Protein AF-A0A524N8F6-F1 (afdb_monomer_lite)

Structure (mmCIF, N/CA/C/O backbone):
data_AF-A0A524N8F6-F1
#
_entry.id   AF-A0A524N8F6-F1
#
loop_
_atom_site.group_PDB
_atom_site.id
_atom_site.type_symbol
_atom_site.label_atom_id
_atom_site.label_alt_id
_atom_site.label_comp_id
_atom_site.label_asym_id
_atom_site.label_entity_id
_atom_site.label_seq_id
_atom_site.pdbx_PDB_ins_code
_atom_site.Cartn_x
_atom_site.Cartn_y
_atom_site.Cartn_z
_atom_site.occupancy
_atom_site.B_iso_or_equiv
_atom_site.auth_seq_id
_atom_site.auth_comp_id
_atom_site.auth_asym_id
_atom_site.auth_atom_id
_atom_site.pdbx_PDB_model_num
ATOM 1 N N . MET A 1 1 ? -13.548 10.280 9.009 1.00 52.97 1 MET A N 1
ATOM 2 C CA . MET A 1 1 ? -12.077 10.451 8.965 1.00 52.97 1 MET A CA 1
ATOM 3 C C . MET A 1 1 ? -11.572 9.743 7.714 1.00 52.97 1 MET A C 1
ATOM 5 O O . MET A 1 1 ? -12.041 8.645 7.451 1.00 52.97 1 MET A O 1
ATOM 9 N N . ASN A 1 2 ? -10.731 10.390 6.902 1.00 73.69 2 ASN A N 1
ATOM 10 C CA . ASN A 1 2 ? -10.418 9.954 5.535 1.00 73.69 2 ASN A CA 1
ATOM 11 C C . ASN A 1 2 ? -9.249 8.952 5.501 1.00 73.69 2 ASN A C 1
ATOM 13 O O . ASN A 1 2 ? -8.123 9.311 5.840 1.00 73.69 2 ASN A O 1
ATOM 17 N N . LEU A 1 3 ? -9.511 7.716 5.062 1.00 71.88 3 LEU A N 1
ATOM 18 C CA . LEU A 1 3 ? -8.507 6.656 4.882 1.00 71.88 3 LEU A CA 1
ATOM 19 C C . LEU A 1 3 ? -7.321 7.132 4.025 1.00 71.88 3 LEU A C 1
ATOM 21 O O . LEU A 1 3 ? -6.173 6.928 4.406 1.00 71.88 3 LEU A O 1
ATOM 25 N N . CYS A 1 4 ? -7.590 7.850 2.930 1.00 74.94 4 CYS A N 1
ATOM 26 C CA . CYS A 1 4 ? -6.554 8.396 2.049 1.00 74.94 4 CYS A CA 1
ATOM 27 C C . CYS A 1 4 ? -5.581 9.338 2.765 1.00 74.94 4 CYS A C 1
ATOM 29 O O . CYS A 1 4 ? -4.381 9.249 2.537 1.00 74.94 4 CYS A O 1
ATOM 31 N N . GLN A 1 5 ? -6.065 10.200 3.663 1.00 77.31 5 GLN A N 1
ATOM 32 C CA . GLN A 1 5 ?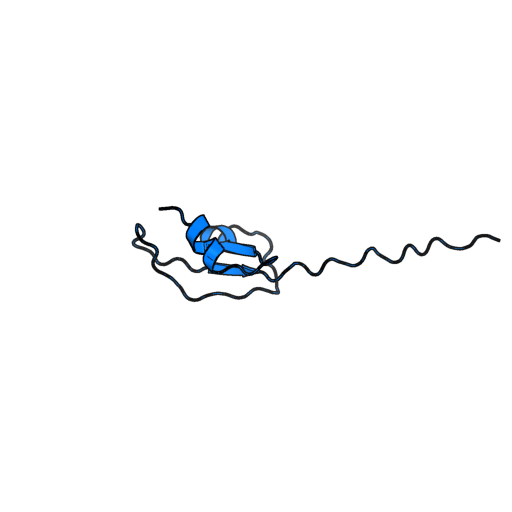 -5.202 11.148 4.374 1.00 77.31 5 GLN A CA 1
ATOM 33 C C . GLN A 1 5 ? -4.213 10.431 5.300 1.00 77.31 5 GLN A C 1
ATOM 35 O O . GLN A 1 5 ? -3.071 10.852 5.430 1.00 77.31 5 GLN A O 1
ATOM 40 N N . ARG A 1 6 ? -4.640 9.331 5.928 1.00 78.81 6 ARG A N 1
ATOM 41 C CA . ARG A 1 6 ? -3.768 8.483 6.753 1.00 78.81 6 ARG A CA 1
ATOM 42 C C . ARG A 1 6 ? -2.760 7.726 5.895 1.00 78.81 6 ARG A C 1
ATOM 44 O O . ARG A 1 6 ? -1.592 7.682 6.249 1.00 78.81 6 ARG A O 1
ATOM 51 N N . LEU A 1 7 ? -3.195 7.186 4.756 1.00 80.12 7 LEU A N 1
ATOM 52 C CA . LEU A 1 7 ? -2.312 6.476 3.826 1.00 80.12 7 LEU A CA 1
ATOM 53 C C . LEU A 1 7 ? -1.196 7.375 3.278 1.00 80.12 7 LEU A C 1
ATOM 55 O O . LEU A 1 7 ? -0.058 6.932 3.175 1.00 80.12 7 LEU A O 1
ATOM 59 N N . GLN A 1 8 ? -1.497 8.649 3.012 1.00 79.88 8 GLN A N 1
ATOM 60 C CA . GLN A 1 8 ? -0.508 9.630 2.554 1.00 79.88 8 GLN A CA 1
ATOM 61 C C . GLN A 1 8 ? 0.611 9.894 3.572 1.00 79.88 8 GLN A C 1
ATOM 63 O O . GLN A 1 8 ? 1.692 10.297 3.166 1.00 79.88 8 GLN A O 1
ATOM 68 N N . GLN A 1 9 ? 0.400 9.636 4.869 1.00 81.81 9 GLN A N 1
ATOM 69 C CA . GLN A 1 9 ? 1.457 9.780 5.880 1.00 81.81 9 GLN A CA 1
ATOM 70 C C . GLN A 1 9 ? 2.523 8.677 5.791 1.00 81.81 9 GLN A C 1
ATOM 72 O O . GLN A 1 9 ? 3.615 8.860 6.318 1.00 81.81 9 GLN A O 1
ATOM 77 N N . PHE A 1 10 ? 2.217 7.549 5.140 1.00 79.19 10 PHE A N 1
ATOM 78 C CA . PHE A 1 10 ? 3.164 6.449 4.910 1.00 79.19 10 PHE A CA 1
ATOM 79 C C . PHE A 1 10 ? 3.874 6.541 3.557 1.00 79.19 10 PHE A C 1
ATOM 81 O O . PHE A 1 10 ? 4.752 5.730 3.273 1.00 79.19 10 PHE A O 1
ATOM 88 N N . ALA A 1 11 ? 3.466 7.480 2.703 1.00 81.50 11 ALA A N 1
ATOM 89 C CA . ALA A 1 11 ? 4.074 7.682 1.400 1.00 81.50 11 ALA A CA 1
ATOM 90 C C . ALA A 1 11 ? 5.256 8.648 1.522 1.00 81.50 11 ALA A C 1
ATOM 92 O O . ALA A 1 11 ? 5.114 9.733 2.085 1.00 81.50 11 ALA A O 1
ATOM 93 N N . GLU A 1 12 ? 6.399 8.296 0.940 1.00 82.50 12 GLU A N 1
ATOM 94 C CA . GLU A 1 12 ? 7.472 9.260 0.698 1.00 82.50 12 GLU A CA 1
ATOM 95 C C . GLU A 1 12 ? 7.288 9.952 -0.668 1.00 82.50 12 GLU A C 1
ATOM 97 O O . GLU A 1 12 ? 6.530 9.475 -1.522 1.00 82.50 12 GLU A O 1
ATOM 102 N N . PRO A 1 13 ? 7.971 11.084 -0.924 1.00 79.69 13 PRO A N 1
ATOM 103 C CA . PRO A 1 13 ? 7.850 11.804 -2.187 1.00 79.69 13 PRO A CA 1
ATOM 104 C C . PRO A 1 13 ? 8.130 10.932 -3.427 1.00 79.69 13 PRO A C 1
ATOM 106 O O . PRO A 1 13 ? 9.251 10.486 -3.689 1.00 79.69 13 PRO A O 1
ATOM 109 N N . GLY A 1 14 ? 7.097 10.739 -4.250 1.00 79.62 14 GLY A N 1
ATOM 110 C CA . GLY A 1 14 ? 7.163 9.948 -5.481 1.00 79.62 14 GLY A CA 1
ATOM 111 C C . GLY A 1 14 ? 6.917 8.448 -5.297 1.00 79.62 14 GLY A C 1
ATOM 112 O O . GLY A 1 14 ? 7.054 7.710 -6.269 1.00 79.62 14 GLY A O 1
ATOM 113 N N . GLN A 1 15 ? 6.552 8.003 -4.094 1.00 85.06 15 GLN A N 1
ATOM 114 C CA . GLN A 1 15 ? 5.980 6.678 -3.854 1.00 85.06 15 GLN A CA 1
ATOM 115 C C . GLN A 1 15 ? 4.453 6.741 -3.931 1.00 85.06 15 GLN A C 1
ATOM 117 O O . GLN A 1 15 ? 3.840 7.793 -3.734 1.00 85.06 15 GLN A O 1
ATOM 122 N N . THR A 1 16 ? 3.832 5.593 -4.186 1.00 86.75 16 THR A N 1
ATOM 123 C CA . THR A 1 16 ? 2.370 5.456 -4.161 1.00 86.75 16 THR A CA 1
ATOM 124 C C . THR A 1 16 ? 1.976 4.517 -3.033 1.00 86.75 16 THR A C 1
ATOM 126 O O . THR A 1 16 ? 2.536 3.435 -2.915 1.00 86.75 16 THR A O 1
ATOM 129 N N . VAL A 1 17 ? 1.005 4.901 -2.204 1.00 88.25 17 VAL A N 1
ATOM 130 C CA . VAL A 1 17 ? 0.469 4.029 -1.148 1.00 88.25 17 VAL A CA 1
ATOM 131 C C . VAL A 1 17 ? -0.979 3.684 -1.458 1.00 88.25 17 VAL A C 1
ATOM 133 O O . VAL A 1 17 ? -1.807 4.560 -1.710 1.00 88.25 17 VAL A O 1
ATOM 136 N N . LEU A 1 18 ? -1.281 2.392 -1.423 1.00 87.00 18 LEU A N 1
ATOM 137 C CA . LEU A 1 18 ? -2.579 1.810 -1.715 1.00 87.00 18 LEU A CA 1
ATOM 138 C C . LEU A 1 18 ? -3.196 1.211 -0.454 1.00 87.00 18 LEU A C 1
ATOM 140 O O . LEU A 1 18 ? -2.510 0.725 0.446 1.00 87.00 18 LEU A O 1
ATOM 144 N N . SER A 1 19 ? -4.524 1.232 -0.407 1.00 85.75 19 SER A N 1
ATOM 145 C CA . SER A 1 19 ? -5.286 0.522 0.618 1.00 85.75 19 SER A CA 1
ATOM 146 C C . SER A 1 19 ? -5.448 -0.954 0.252 1.00 85.75 19 SER A C 1
ATOM 148 O O . SER A 1 19 ? -5.480 -1.288 -0.930 1.00 85.75 19 SER A O 1
ATOM 150 N N . GLU A 1 20 ? -5.625 -1.828 1.243 1.00 86.31 20 GLU A N 1
ATOM 151 C CA . GLU A 1 20 ? -5.915 -3.251 1.026 1.00 86.31 20 GLU A CA 1
ATOM 152 C C . GLU A 1 20 ? -7.033 -3.536 0.002 1.00 86.31 20 GLU A C 1
ATOM 154 O O . GLU A 1 20 ? -6.783 -4.327 -0.906 1.00 86.31 20 GLU A O 1
ATOM 159 N N . PRO A 1 21 ? -8.229 -2.907 0.049 1.00 84.06 21 PRO A N 1
ATOM 160 C CA . PRO A 1 21 ? -9.256 -3.176 -0.958 1.00 84.06 21 PRO A CA 1
ATOM 161 C C . PRO A 1 21 ? -8.837 -2.716 -2.359 1.00 84.06 21 PRO A C 1
ATOM 163 O O . PRO A 1 21 ? -9.182 -3.367 -3.339 1.00 84.06 21 PRO A O 1
ATOM 166 N N . THR A 1 22 ? -8.057 -1.636 -2.472 1.00 86.06 22 THR A N 1
ATOM 167 C CA . THR A 1 22 ? -7.490 -1.205 -3.760 1.00 86.06 22 THR A CA 1
ATOM 168 C C . THR A 1 22 ? -6.472 -2.219 -4.273 1.00 86.06 22 THR A C 1
ATOM 170 O O . THR A 1 22 ? -6.523 -2.586 -5.439 1.00 86.06 22 THR A O 1
ATOM 173 N N . TRP A 1 23 ? -5.591 -2.714 -3.401 1.00 86.69 23 TRP A N 1
ATOM 174 C CA . TRP A 1 23 ? -4.616 -3.755 -3.726 1.00 86.69 23 TRP A CA 1
ATOM 175 C C . TRP A 1 23 ? -5.287 -5.063 -4.164 1.00 86.69 23 TRP A C 1
ATOM 177 O O . TRP A 1 23 ? -4.874 -5.687 -5.139 1.00 86.69 23 TRP A O 1
ATOM 187 N N . ALA A 1 24 ? -6.357 -5.462 -3.473 1.00 86.69 24 ALA A N 1
ATOM 188 C CA . ALA A 1 24 ? -7.133 -6.653 -3.801 1.00 86.69 24 ALA A CA 1
ATOM 189 C C . ALA A 1 24 ? -7.884 -6.523 -5.137 1.00 86.69 24 ALA A C 1
ATOM 191 O O . ALA A 1 24 ? -8.070 -7.527 -5.821 1.00 86.69 24 ALA A O 1
ATOM 192 N N . ALA A 1 25 ? -8.285 -5.305 -5.512 1.00 89.50 25 ALA A N 1
ATOM 193 C CA . ALA A 1 25 ? -8.974 -5.018 -6.767 1.00 89.50 25 ALA A CA 1
ATOM 194 C C . ALA A 1 25 ? -8.041 -4.941 -7.992 1.00 89.50 25 ALA A C 1
ATOM 196 O O . ALA A 1 25 ? -8.533 -4.938 -9.120 1.00 89.50 25 ALA A O 1
ATOM 197 N N . LEU A 1 26 ? -6.716 -4.876 -7.802 1.00 86.19 26 LEU A N 1
ATOM 198 C CA . LEU A 1 26 ? -5.760 -4.869 -8.910 1.00 86.19 26 LEU A CA 1
ATOM 199 C C . LEU A 1 26 ? -5.760 -6.216 -9.642 1.00 86.19 26 LEU A C 1
ATOM 201 O O . LEU A 1 26 ? -5.533 -7.266 -9.037 1.00 86.19 26 LEU A O 1
ATOM 205 N N . THR A 1 27 ? -5.974 -6.170 -10.959 1.00 88.25 27 THR A N 1
ATOM 206 C CA . THR A 1 27 ? -5.893 -7.345 -11.841 1.00 88.25 27 THR A CA 1
ATOM 207 C C . THR A 1 27 ? -4.446 -7.778 -12.065 1.00 88.25 27 THR A C 1
ATOM 209 O O . THR A 1 27 ? -4.151 -8.968 -12.055 1.00 88.25 27 THR A O 1
ATOM 212 N N . GLU A 1 28 ? -3.542 -6.810 -12.2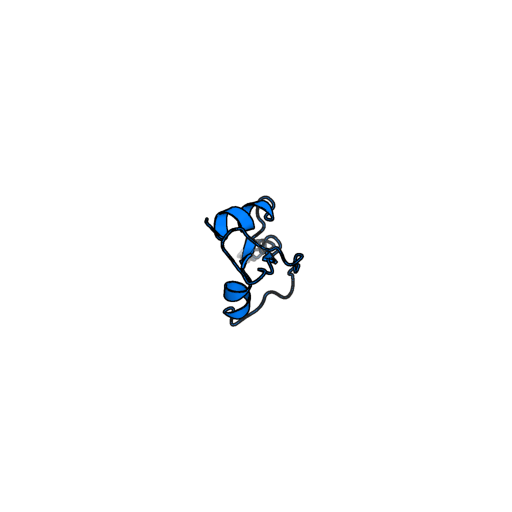08 1.00 83.81 28 GLU A N 1
ATOM 213 C CA . GLU A 1 28 ? -2.102 -7.030 -12.287 1.00 83.81 28 GLU A CA 1
ATOM 214 C C . GLU A 1 28 ? -1.439 -6.367 -11.080 1.00 83.81 28 GLU A C 1
ATOM 216 O O . GLU A 1 28 ? -1.663 -5.18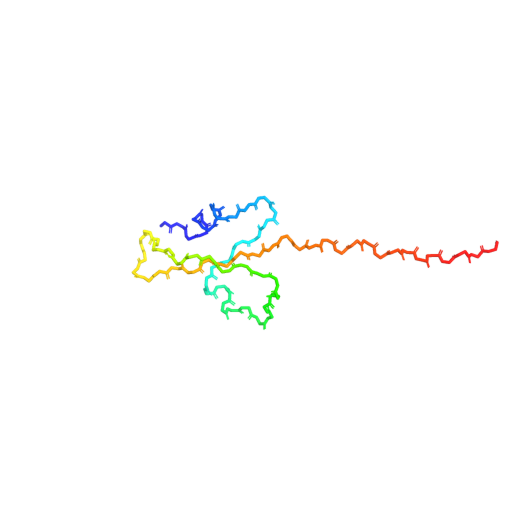5 -10.803 1.00 83.81 28 GLU A O 1
ATOM 221 N N . ARG A 1 29 ? -0.668 -7.149 -10.321 1.00 82.12 29 ARG A N 1
ATOM 222 C CA . ARG A 1 29 ? 0.017 -6.664 -9.122 1.00 82.12 29 ARG A CA 1
ATOM 223 C C . ARG A 1 29 ? 1.471 -6.367 -9.463 1.00 82.12 29 ARG A C 1
ATOM 225 O O . ARG A 1 29 ? 2.129 -7.249 -10.016 1.00 82.12 29 ARG A O 1
ATOM 232 N N . PRO A 1 30 ? 1.983 -5.180 -9.101 1.00 82.69 30 PRO A N 1
ATOM 233 C CA . PRO A 1 30 ? 3.403 -4.887 -9.217 1.00 82.69 30 PRO A CA 1
ATOM 234 C C . PRO A 1 30 ? 4.218 -5.942 -8.475 1.00 82.69 30 PRO A C 1
ATOM 236 O O . PRO A 1 30 ? 3.822 -6.375 -7.394 1.00 82.69 30 PRO A O 1
ATOM 239 N N . THR A 1 31 ? 5.343 -6.358 -9.049 1.00 82.88 31 THR A N 1
ATOM 240 C CA . THR A 1 31 ? 6.268 -7.301 -8.404 1.00 82.88 31 THR A CA 1
ATOM 241 C C . THR A 1 31 ? 7.074 -6.623 -7.302 1.00 82.88 31 THR A C 1
ATOM 243 O O . THR A 1 31 ? 7.409 -7.256 -6.306 1.00 82.88 31 THR A O 1
ATOM 246 N N . ASP A 1 32 ? 7.354 -5.332 -7.480 1.00 85.12 32 ASP A N 1
ATOM 247 C CA . ASP A 1 32 ? 8.079 -4.506 -6.524 1.00 85.12 32 ASP A CA 1
ATOM 248 C C . ASP A 1 32 ? 7.070 -3.722 -5.678 1.00 85.12 32 ASP A C 1
ATOM 250 O O . ASP A 1 32 ? 6.424 -2.779 -6.144 1.00 85.12 32 ASP A O 1
ATOM 254 N N . TYR A 1 33 ? 6.841 -4.200 -4.458 1.00 88.75 33 TYR A N 1
ATOM 255 C CA . TYR A 1 33 ? 5.963 -3.568 -3.482 1.00 88.75 33 TYR A CA 1
ATOM 256 C C . TYR A 1 33 ? 6.391 -3.929 -2.065 1.00 88.75 33 TYR A C 1
ATOM 258 O O . TYR A 1 33 ? 6.911 -5.012 -1.800 1.00 88.75 33 TYR A O 1
ATOM 266 N N . GLU A 1 34 ? 6.084 -3.041 -1.129 1.00 88.94 34 GLU A N 1
ATOM 267 C CA . GLU A 1 34 ? 6.275 -3.267 0.292 1.00 88.94 34 GLU A CA 1
ATOM 268 C C . GLU A 1 34 ? 4.921 -3.291 1.002 1.00 88.94 34 GLU A C 1
ATOM 270 O O . GLU A 1 34 ? 4.118 -2.359 0.914 1.00 88.94 34 GLU A O 1
ATOM 275 N N . ARG A 1 35 ? 4.649 -4.378 1.723 1.00 88.62 35 ARG A N 1
ATOM 276 C CA . ARG A 1 35 ? 3.477 -4.471 2.593 1.00 88.62 35 ARG A CA 1
ATOM 277 C C . ARG A 1 35 ? 3.826 -3.874 3.953 1.00 88.62 35 ARG A C 1
ATOM 279 O O . ARG A 1 35 ? 4.707 -4.386 4.634 1.00 88.62 35 ARG A O 1
ATOM 286 N N . LEU A 1 36 ? 3.098 -2.837 4.351 1.00 85.62 36 LEU A N 1
ATOM 287 C CA . LEU A 1 36 ? 3.269 -2.174 5.641 1.00 85.62 36 LEU A CA 1
ATOM 288 C C . LEU A 1 36 ? 2.453 -2.876 6.737 1.00 85.62 36 LEU A C 1
ATOM 290 O O . LEU A 1 36 ? 1.500 -3.615 6.457 1.00 85.62 36 LEU A O 1
ATOM 294 N N . ASP A 1 37 ? 2.811 -2.612 7.995 1.00 82.50 37 ASP A N 1
ATOM 295 C CA . ASP A 1 37 ? 2.086 -3.124 9.156 1.00 82.50 37 ASP A CA 1
ATOM 296 C C . ASP A 1 37 ? 0.617 -2.699 9.158 1.00 82.50 37 ASP A C 1
ATOM 298 O O . ASP A 1 37 ? 0.251 -1.568 8.816 1.00 82.50 37 ASP A O 1
ATOM 302 N N . SER A 1 38 ? -0.244 -3.622 9.590 1.00 81.88 38 SER A N 1
ATOM 303 C CA . SER A 1 38 ? -1.668 -3.346 9.719 1.00 81.88 38 SER A CA 1
ATOM 304 C C . SER A 1 38 ? -1.900 -2.263 10.768 1.00 81.88 38 SER A C 1
ATOM 306 O O . SER A 1 38 ? -1.493 -2.417 11.921 1.00 81.88 38 SER A O 1
ATOM 308 N N . GLN A 1 39 ? -2.617 -1.204 10.401 1.00 76.94 39 GLN A N 1
ATOM 309 C CA . GLN A 1 39 ? -3.007 -0.158 11.339 1.00 76.94 39 GLN A CA 1
ATOM 310 C C . GLN A 1 39 ? -4.513 -0.078 11.505 1.00 76.94 39 GLN A C 1
ATOM 312 O O . GLN A 1 39 ? -5.281 -0.061 10.542 1.00 76.94 39 GLN A O 1
ATOM 317 N N . LEU A 1 40 ? -4.944 0.047 12.758 1.00 78.62 40 LEU A N 1
ATOM 318 C CA . LEU A 1 40 ? -6.319 0.393 13.067 1.00 78.62 40 LEU A CA 1
ATOM 319 C C . LEU A 1 40 ? -6.501 1.907 12.934 1.00 78.62 40 LEU A C 1
ATOM 321 O O . LEU A 1 40 ? -5.896 2.705 13.652 1.00 78.62 40 LEU A O 1
ATOM 325 N N . VAL A 1 41 ? -7.345 2.315 11.992 1.00 72.94 41 VAL A N 1
ATOM 326 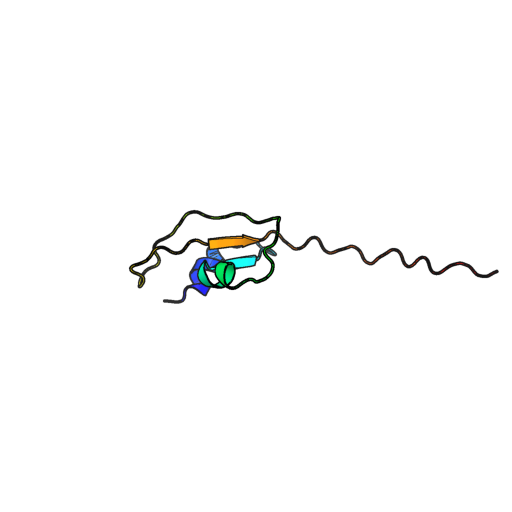C CA . VAL A 1 41 ? -7.655 3.726 11.744 1.00 72.94 41 VAL A CA 1
ATOM 327 C C . VAL A 1 41 ? -8.919 4.109 12.501 1.00 72.94 41 VAL A C 1
ATOM 329 O O . VAL A 1 41 ? -9.911 3.388 12.468 1.00 72.94 41 VAL A O 1
ATOM 332 N N . LYS A 1 42 ? -8.910 5.276 13.157 1.00 69.50 42 LYS A N 1
ATOM 333 C CA . LYS A 1 42 ? -10.064 5.773 13.925 1.00 69.50 42 LYS A CA 1
ATOM 334 C C . LYS A 1 42 ? -11.325 5.802 13.048 1.00 69.50 42 LYS A C 1
ATOM 336 O O . LYS A 1 42 ? -11.357 6.490 12.026 1.00 69.50 42 LYS A O 1
ATOM 341 N N . GLY A 1 43 ? -12.359 5.086 13.483 1.00 74.38 43 GLY A N 1
ATOM 342 C CA . GLY A 1 43 ? -13.611 4.917 12.741 1.00 74.38 43 GLY A CA 1
ATOM 343 C C . GLY A 1 43 ? -13.704 3.625 11.922 1.00 74.38 43 GLY A C 1
ATOM 344 O O . GLY A 1 43 ? -14.658 3.484 11.163 1.00 74.38 43 GLY A O 1
ATOM 345 N N . ARG A 1 44 ? -12.748 2.697 12.058 1.00 73.25 44 ARG A N 1
ATOM 346 C CA . ARG A 1 44 ? -12.860 1.320 11.561 1.00 73.25 44 ARG A CA 1
ATOM 347 C C . ARG A 1 44 ? -12.703 0.318 12.699 1.00 73.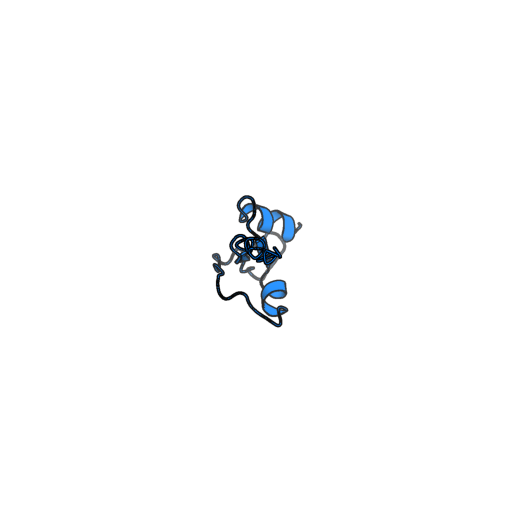25 44 ARG A C 1
ATOM 349 O O . ARG A 1 44 ? -11.807 0.472 13.520 1.00 73.25 44 ARG A O 1
ATOM 356 N N . ASP A 1 45 ? -13.521 -0.727 12.653 1.00 75.25 45 ASP A N 1
ATOM 357 C CA . ASP A 1 45 ? -13.365 -1.938 13.469 1.00 75.25 45 ASP A CA 1
ATOM 358 C C . ASP A 1 45 ? -12.334 -2.908 12.874 1.00 75.25 45 ASP A C 1
ATOM 360 O O . ASP A 1 45 ? -11.678 -3.653 13.593 1.00 75.25 45 ASP A O 1
ATOM 364 N N . THR A 1 46 ? -12.140 -2.879 11.551 1.00 76.31 46 THR A N 1
ATOM 365 C CA . THR A 1 46 ? -11.179 -3.749 10.860 1.00 76.31 46 THR A CA 1
ATOM 366 C C . THR A 1 46 ? -9.878 -2.995 10.562 1.00 76.31 46 THR A C 1
ATOM 368 O O . THR A 1 46 ? -9.947 -1.933 9.917 1.00 76.31 46 THR A O 1
ATOM 371 N N . PRO A 1 47 ? -8.704 -3.533 10.960 1.00 78.38 47 PRO A N 1
ATOM 372 C CA . PRO A 1 47 ? -7.402 -2.981 10.590 1.00 78.38 47 PRO A CA 1
ATOM 373 C C . PRO A 1 47 ? -7.280 -2.826 9.073 1.00 78.38 47 PRO A C 1
ATOM 375 O O . PRO A 1 47 ? -7.876 -3.592 8.318 1.00 78.38 47 PRO A O 1
ATOM 378 N N . VAL A 1 48 ? -6.520 -1.831 8.621 1.00 80.06 48 VAL A N 1
ATOM 379 C CA . VAL A 1 48 ? -6.162 -1.695 7.204 1.00 80.06 48 VAL A CA 1
ATOM 380 C C . VAL A 1 48 ? -4.700 -2.042 7.022 1.00 80.06 48 VAL A C 1
ATOM 382 O O . VAL A 1 48 ? -3.857 -1.627 7.817 1.00 80.06 48 VAL A O 1
ATOM 385 N N . VAL A 1 49 ? -4.407 -2.783 5.961 1.00 87.38 49 VAL A N 1
ATOM 386 C CA . VAL A 1 49 ? -3.042 -3.074 5.530 1.00 87.38 49 VAL A CA 1
ATOM 387 C C . VAL A 1 49 ? -2.687 -2.121 4.385 1.00 87.38 49 VAL A C 1
ATOM 389 O O . VAL A 1 49 ? -3.308 -2.202 3.320 1.00 87.38 49 VAL A O 1
ATOM 392 N N . PRO A 1 50 ? -1.737 -1.194 4.577 1.00 87.56 50 PRO A N 1
ATOM 393 C CA . PRO A 1 50 ? -1.234 -0.368 3.492 1.00 87.56 50 PRO A CA 1
ATOM 394 C C . PRO A 1 50 ? -0.246 -1.157 2.623 1.00 87.56 50 PRO A C 1
ATOM 396 O O . PRO A 1 50 ? 0.558 -1.942 3.127 1.00 87.56 50 PRO A O 1
ATOM 399 N N . TYR A 1 51 ? -0.268 -0.897 1.319 1.00 87.75 51 TYR A N 1
ATOM 400 C CA . TYR A 1 51 ? 0.717 -1.410 0.367 1.00 87.75 51 TYR A CA 1
ATOM 401 C C . TYR A 1 51 ? 1.430 -0.228 -0.270 1.00 87.75 51 TYR A C 1
ATOM 403 O O . TYR A 1 51 ? 0.788 0.640 -0.860 1.00 87.75 51 TYR A O 1
ATOM 411 N N . ARG A 1 52 ? 2.748 -0.174 -0.130 1.00 88.25 52 ARG A N 1
ATOM 412 C CA . ARG A 1 52 ? 3.589 0.872 -0.692 1.00 88.25 52 ARG A CA 1
ATOM 413 C C . ARG A 1 52 ? 4.234 0.369 -1.972 1.00 88.25 52 ARG A C 1
ATOM 415 O O . ARG A 1 52 ? 4.836 -0.696 -2.004 1.00 88.25 52 ARG A O 1
ATOM 422 N N . LEU A 1 53 ? 4.096 1.161 -3.017 1.00 87.31 53 LEU A N 1
ATOM 423 C CA . LEU A 1 53 ? 4.733 0.951 -4.299 1.00 87.31 53 LEU A CA 1
ATOM 424 C C . LEU A 1 53 ? 5.938 1.881 -4.412 1.00 87.31 53 LEU A C 1
ATOM 426 O O . LEU A 1 53 ? 5.811 3.076 -4.094 1.00 87.31 53 LEU A O 1
ATOM 430 N N . PRO A 1 54 ? 7.088 1.361 -4.871 1.00 82.94 54 PRO A N 1
ATOM 431 C CA . PRO A 1 54 ? 8.221 2.198 -5.208 1.00 82.94 54 PRO A CA 1
ATOM 432 C C . PRO A 1 54 ? 7.822 3.161 -6.327 1.00 82.94 54 PRO A C 1
ATOM 434 O O . PRO A 1 54 ? 6.807 3.000 -7.015 1.00 82.94 54 PRO A O 1
ATOM 437 N N . ARG A 1 55 ? 8.649 4.184 -6.524 1.00 79.00 55 ARG A N 1
ATOM 438 C CA . ARG A 1 55 ? 8.518 5.028 -7.704 1.00 79.00 55 ARG A CA 1
ATOM 439 C C . ARG A 1 55 ? 8.635 4.125 -8.937 1.00 79.00 55 ARG A C 1
ATOM 441 O O . ARG A 1 55 ? 9.600 3.365 -8.990 1.00 79.00 55 ARG A O 1
ATOM 448 N N . PRO A 1 56 ? 7.715 4.202 -9.915 1.00 68.06 56 PRO A N 1
ATOM 449 C CA . PRO A 1 56 ? 7.944 3.534 -11.184 1.00 68.06 56 PRO A CA 1
ATOM 450 C C . PRO A 1 56 ? 9.265 4.070 -11.727 1.00 68.06 56 PRO A C 1
ATOM 452 O O . PRO A 1 56 ? 9.395 5.283 -11.926 1.00 68.06 56 PRO A O 1
ATOM 455 N N . GLU A 1 57 ? 10.261 3.194 -11.879 1.00 63.84 57 GLU A N 1
ATOM 456 C CA . GLU A 1 57 ? 11.489 3.560 -12.566 1.00 63.84 57 GLU A CA 1
ATOM 457 C C . GLU A 1 57 ? 11.056 4.054 -13.936 1.00 63.84 57 GLU A C 1
ATOM 459 O O . GLU A 1 57 ? 10.485 3.313 -14.738 1.00 63.84 57 GLU A O 1
ATOM 464 N N . MET A 1 58 ? 11.195 5.360 -14.141 1.00 57.81 58 MET A N 1
ATOM 465 C CA . MET A 1 58 ? 10.894 5.973 -15.415 1.00 57.81 58 MET A CA 1
ATOM 466 C C . MET A 1 58 ? 11.733 5.231 -16.447 1.00 57.81 58 MET A C 1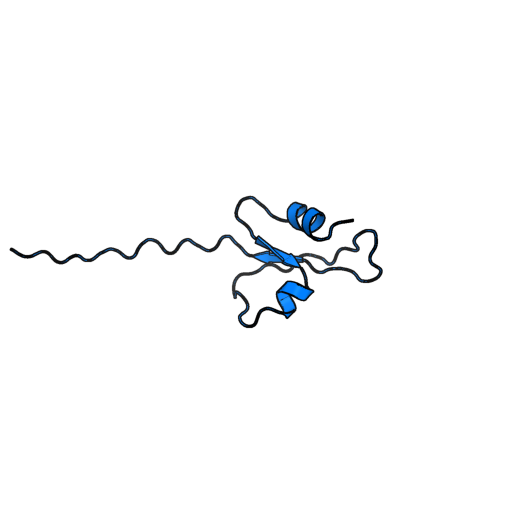
ATOM 468 O O . MET A 1 58 ? 12.959 5.310 -16.420 1.00 57.81 58 MET A O 1
ATOM 472 N N . ILE A 1 59 ? 11.075 4.457 -17.308 1.00 62.66 59 ILE A N 1
ATOM 473 C CA . ILE A 1 59 ? 11.745 3.811 -18.428 1.00 62.66 59 ILE A CA 1
ATOM 474 C C . ILE A 1 59 ? 12.421 4.962 -19.179 1.00 62.66 59 ILE A C 1
ATOM 476 O O . ILE A 1 59 ? 11.709 5.886 -19.599 1.00 62.66 59 ILE A O 1
ATOM 480 N N . PRO A 1 60 ? 13.765 4.998 -19.277 1.00 54.72 60 PRO A N 1
ATOM 481 C CA . PRO A 1 60 ? 14.418 6.055 -20.022 1.00 54.72 60 PRO A CA 1
ATOM 482 C C . PRO A 1 60 ? 13.837 6.032 -21.437 1.00 54.72 60 PRO A C 1
ATOM 484 O O . PRO A 1 60 ? 13.577 4.940 -21.958 1.00 54.72 60 PRO A O 1
ATOM 487 N N . PRO A 1 61 ? 13.582 7.202 -22.051 1.00 61.47 61 PRO A N 1
ATOM 488 C CA . PRO A 1 61 ? 13.123 7.244 -23.428 1.00 61.47 61 PRO A CA 1
ATOM 489 C C . PRO A 1 61 ? 14.096 6.393 -24.234 1.00 61.47 61 PRO A C 1
ATOM 491 O O . PRO A 1 61 ? 15.305 6.629 -24.193 1.00 61.47 61 PRO A O 1
ATOM 494 N N . ILE A 1 62 ? 13.567 5.339 -24.858 1.00 68.31 62 ILE A N 1
ATOM 495 C CA . ILE A 1 62 ? 14.318 4.451 -25.737 1.00 68.31 62 ILE A CA 1
ATOM 496 C C . ILE A 1 62 ? 15.247 5.312 -26.592 1.00 68.31 62 ILE A C 1
ATOM 498 O O . ILE A 1 62 ? 14.799 6.305 -27.165 1.00 68.31 62 ILE A O 1
ATOM 502 N N . LEU A 1 63 ? 16.541 4.978 -26.621 1.00 61.62 63 LEU A N 1
ATOM 503 C CA . LEU A 1 63 ? 17.492 5.576 -27.551 1.00 61.62 63 LEU A CA 1
ATOM 504 C C . LEU A 1 63 ? 16.848 5.511 -28.935 1.00 61.62 63 LEU A C 1
ATOM 506 O O . LEU A 1 63 ? 16.779 4.433 -29.527 1.00 61.62 63 LEU A O 1
ATOM 510 N N . GLN A 1 64 ? 16.331 6.644 -29.417 1.00 57.75 64 GLN A N 1
ATOM 511 C CA . GLN A 1 64 ? 15.939 6.812 -30.803 1.00 57.75 64 GLN A CA 1
ATOM 512 C C . GLN A 1 64 ? 17.208 6.545 -31.598 1.00 57.75 64 GLN A C 1
ATOM 514 O O . GLN A 1 64 ? 18.075 7.401 -31.744 1.00 57.75 64 GLN A O 1
ATOM 519 N N . THR A 1 65 ? 17.346 5.307 -32.059 1.00 59.94 65 THR A N 1
ATOM 520 C CA . THR A 1 65 ? 18.312 4.944 -33.082 1.00 59.94 65 THR A CA 1
ATOM 521 C C . THR A 1 65 ? 17.703 5.443 -34.385 1.00 59.94 65 THR A C 1
ATOM 523 O O . THR A 1 65 ? 17.252 4.668 -35.222 1.00 59.94 65 THR A O 1
ATOM 526 N N . GLU A 1 66 ? 17.582 6.764 -34.513 1.00 56.91 66 GLU A N 1
ATOM 527 C CA . GLU A 1 66 ? 17.351 7.383 -35.807 1.00 56.91 66 GLU A CA 1
ATOM 528 C C . GLU A 1 66 ? 18.649 7.148 -36.569 1.00 56.91 66 GLU A C 1
ATOM 530 O O . GLU A 1 66 ? 19.695 7.731 -36.275 1.00 56.91 66 GLU A O 1
ATOM 535 N N . GLY A 1 67 ? 18.600 6.146 -37.444 1.00 56.88 67 GLY A N 1
ATOM 536 C CA . GLY A 1 67 ? 19.702 5.791 -38.309 1.00 56.88 67 GLY A CA 1
ATOM 537 C C . GLY A 1 67 ? 20.189 7.024 -39.054 1.00 56.88 67 GLY A C 1
ATOM 538 O O . GLY A 1 67 ? 19.401 7.852 -39.500 1.00 56.88 67 GLY A O 1
ATOM 539 N N . ALA A 1 68 ? 21.504 7.122 -39.199 1.00 61.28 68 ALA A N 1
ATOM 540 C CA . ALA A 1 68 ? 22.095 7.962 -40.220 1.00 61.28 68 ALA A CA 1
ATOM 541 C C . ALA A 1 68 ? 21.564 7.532 -41.600 1.00 61.28 68 ALA A C 1
ATOM 543 O O . ALA A 1 68 ? 21.580 6.337 -41.912 1.00 61.28 68 ALA A O 1
ATOM 544 N N . PRO A 1 69 ? 21.190 8.490 -42.457 1.00 66.56 69 PRO A N 1
ATOM 545 C CA . PRO A 1 69 ? 21.500 8.344 -43.865 1.00 66.56 69 PRO A CA 1
ATOM 546 C C . PRO A 1 69 ? 22.417 9.484 -44.326 1.00 66.56 69 PRO A C 1
ATOM 548 O O . PRO A 1 69 ? 22.076 10.656 -44.209 1.00 66.56 69 PRO A O 1
ATOM 551 N N . THR A 1 70 ? 23.583 9.034 -44.802 1.00 62.38 70 THR A N 1
ATOM 552 C CA . THR A 1 70 ? 24.462 9.552 -45.868 1.00 62.38 70 THR A CA 1
ATOM 553 C C . THR A 1 70 ? 24.649 11.055 -46.037 1.00 62.38 70 THR A C 1
ATOM 555 O O . THR A 1 70 ? 23.714 11.746 -46.490 1.00 62.38 70 THR A O 1
#

Foldseek 3Di:
DDPVVVQVVVDDVQKDKDKPVRQVPDPDHDPAKDWDDFADDPPDPDTIIIIIHHRPPPPPPPPPCPDDDD

Radius of gyration: 18.26 Å; chains: 1; bounding box: 38×19×60 Å

pLDDT: mean 77.28, std 10.25, range [52.97, 89.5]

Sequence (70 aa):
MNLCQRLQQFAEPGQTVLSEPTWAALTERPTDYERLDSQLVKGRDTPVVPYRLPRPEMIPPILQTEGAPT

Secondary structure (DSSP, 8-state):
--HHHHHHTT--TT-EEEEHHHHHH-SS--SS-EEPPPBPPTT-SS-B-EEEEPPP--PPP---------